Protein AF-A0A3M1PA79-F1 (afdb_monomer_lite)

Structure (mmCIF, N/CA/C/O backbone):
data_AF-A0A3M1PA79-F1
#
_entry.id   AF-A0A3M1PA79-F1
#
loop_
_atom_site.group_PDB
_atom_site.id
_atom_site.type_symbol
_atom_site.label_atom_id
_atom_site.label_alt_id
_atom_site.label_comp_id
_atom_site.label_asym_id
_atom_site.label_entity_id
_atom_site.label_seq_id
_atom_site.pdbx_PDB_ins_code
_atom_site.Cartn_x
_atom_site.Cartn_y
_atom_site.Cartn_z
_atom_site.occupancy
_atom_site.B_iso_or_equiv
_atom_site.auth_seq_id
_atom_site.auth_comp_id
_atom_site.auth_asym_id
_atom_site.auth_atom_id
_atom_site.pdbx_PDB_model_num
ATOM 1 N N . MET A 1 1 ? 27.113 8.023 -6.383 1.00 41.62 1 MET A N 1
ATOM 2 C CA . MET A 1 1 ? 25.889 8.379 -5.636 1.00 41.62 1 MET A CA 1
ATOM 3 C C . MET A 1 1 ? 24.786 7.499 -6.178 1.00 41.62 1 MET A C 1
ATOM 5 O O . MET A 1 1 ? 24.440 7.644 -7.340 1.00 41.62 1 MET A O 1
ATOM 9 N N . SER A 1 2 ? 24.392 6.487 -5.407 1.00 37.34 2 SER A N 1
ATOM 10 C CA . SER A 1 2 ? 23.400 5.492 -5.823 1.00 37.34 2 SER A CA 1
ATOM 11 C C . SER A 1 2 ? 22.004 6.115 -5.778 1.00 37.34 2 SER A C 1
ATOM 13 O O . SER A 1 2 ? 21.716 6.892 -4.868 1.00 37.34 2 SER A O 1
ATOM 15 N N . VAL A 1 3 ? 21.152 5.761 -6.740 1.00 42.94 3 VAL A N 1
ATOM 16 C CA . VAL A 1 3 ? 19.739 6.168 -6.850 1.00 42.94 3 VAL A CA 1
ATOM 17 C C . VAL A 1 3 ? 18.978 5.961 -5.524 1.00 42.94 3 VAL A C 1
ATOM 19 O O . VAL A 1 3 ? 18.111 6.760 -5.180 1.00 42.94 3 VAL A O 1
ATOM 22 N N . LEU A 1 4 ? 19.407 4.994 -4.697 1.00 41.53 4 LEU A N 1
ATOM 23 C CA . LEU A 1 4 ? 18.906 4.758 -3.335 1.00 41.53 4 LEU A CA 1
ATOM 24 C C . LEU A 1 4 ? 18.946 5.991 -2.411 1.00 41.53 4 LEU A C 1
ATOM 26 O O . LEU A 1 4 ? 18.064 6.144 -1.570 1.00 41.53 4 LEU A O 1
ATOM 30 N N . THR A 1 5 ? 19.934 6.885 -2.542 1.00 41.72 5 THR A N 1
ATOM 31 C CA . THR A 1 5 ? 20.034 8.066 -1.662 1.00 41.72 5 THR A CA 1
ATOM 32 C C . THR A 1 5 ? 18.968 9.116 -1.987 1.00 41.72 5 THR A C 1
ATOM 34 O O . THR A 1 5 ? 18.452 9.755 -1.076 1.00 41.72 5 THR A O 1
ATOM 37 N N . ILE A 1 6 ? 18.584 9.261 -3.261 1.00 46.94 6 ILE A N 1
ATOM 38 C CA . ILE A 1 6 ? 17.565 10.235 -3.685 1.00 46.94 6 ILE A CA 1
ATOM 39 C C . ILE A 1 6 ? 16.173 9.794 -3.219 1.00 46.94 6 ILE A C 1
ATOM 41 O O . ILE A 1 6 ? 15.386 10.629 -2.780 1.00 46.94 6 ILE A O 1
ATOM 45 N N . VAL A 1 7 ? 15.881 8.491 -3.253 1.00 49.41 7 VAL A N 1
ATOM 46 C CA . VAL A 1 7 ? 14.587 7.949 -2.805 1.00 49.41 7 VAL A CA 1
ATOM 47 C C . VAL A 1 7 ? 14.441 8.060 -1.287 1.00 49.41 7 VAL A C 1
ATOM 49 O O . VAL A 1 7 ? 13.401 8.509 -0.813 1.00 49.41 7 VAL A O 1
ATOM 52 N N . ALA A 1 8 ? 15.499 7.764 -0.521 1.00 45.84 8 ALA A N 1
ATOM 53 C CA . ALA A 1 8 ? 15.497 7.971 0.929 1.00 45.84 8 ALA A CA 1
ATOM 54 C C . ALA A 1 8 ? 15.307 9.456 1.293 1.00 45.84 8 ALA A C 1
ATOM 56 O O . ALA A 1 8 ? 14.456 9.784 2.113 1.00 45.84 8 ALA A O 1
ATOM 57 N N . GLN A 1 9 ? 16.013 10.368 0.614 1.00 41.81 9 GLN A N 1
ATOM 58 C CA . GLN A 1 9 ? 15.836 11.807 0.832 1.00 41.81 9 GLN A CA 1
ATOM 59 C C . GLN A 1 9 ? 14.457 12.312 0.386 1.00 41.81 9 GLN A C 1
ATOM 61 O O . GLN A 1 9 ? 13.938 13.246 0.985 1.00 41.81 9 GLN A O 1
ATOM 66 N N . SER A 1 10 ? 13.838 11.726 -0.641 1.00 44.09 10 SER A N 1
ATOM 67 C CA . SER A 1 10 ? 12.506 12.141 -1.109 1.00 44.09 10 SER A CA 1
ATOM 68 C C . SER A 1 10 ? 11.389 11.611 -0.209 1.00 44.09 10 SER A C 1
ATOM 70 O O . SER A 1 10 ? 10.406 12.313 0.008 1.00 44.09 10 SER A O 1
ATOM 72 N N . ALA A 1 11 ? 11.561 10.424 0.383 1.00 47.88 11 ALA A N 1
ATOM 73 C CA . ALA A 1 11 ? 10.653 9.897 1.402 1.00 47.88 11 ALA A CA 1
ATOM 74 C C . ALA A 1 11 ? 10.727 10.692 2.720 1.00 47.88 11 ALA A C 1
ATOM 76 O O . ALA A 1 11 ? 9.708 10.869 3.383 1.00 47.88 11 ALA A O 1
ATOM 77 N N . GLU A 1 12 ? 11.901 11.226 3.077 1.00 45.97 12 GLU A N 1
ATOM 78 C CA . GLU A 1 12 ? 12.073 12.107 4.244 1.00 45.97 12 GLU A CA 1
ATOM 79 C C . GLU A 1 12 ? 11.507 13.527 4.028 1.00 45.97 12 GLU A C 1
ATOM 81 O O . GLU A 1 12 ? 11.138 14.196 4.993 1.00 45.97 12 GLU A O 1
ATOM 86 N N . HIS A 1 13 ? 11.373 13.976 2.773 1.00 44.62 13 HIS A N 1
ATOM 87 C CA . HIS A 1 13 ? 10.741 15.254 2.412 1.00 44.62 13 HIS A CA 1
ATOM 88 C C . HIS A 1 13 ? 9.259 15.135 2.006 1.00 44.62 13 HIS A C 1
ATOM 90 O O . HIS A 1 13 ? 8.644 16.161 1.709 1.00 44.62 13 HIS A O 1
ATOM 96 N N . ALA A 1 14 ? 8.671 13.931 2.008 1.00 52.84 14 ALA A N 1
ATOM 97 C CA . ALA A 1 14 ? 7.243 13.729 1.759 1.00 52.84 14 ALA A CA 1
ATOM 98 C C . ALA A 1 14 ? 6.430 14.287 2.942 1.00 52.84 14 ALA A C 1
ATOM 100 O O . ALA A 1 14 ? 6.253 13.643 3.979 1.00 52.84 14 ALA A O 1
ATOM 101 N N . GLN A 1 15 ? 5.989 15.536 2.813 1.00 53.88 15 GLN A N 1
ATOM 102 C CA . GLN A 1 15 ? 5.286 16.292 3.847 1.00 53.88 15 GLN A CA 1
ATOM 103 C C . GLN A 1 15 ? 3.787 15.956 3.929 1.00 53.88 15 GLN A C 1
ATOM 105 O O . GLN A 1 15 ? 3.108 16.442 4.836 1.00 53.88 15 GLN A O 1
ATOM 110 N N . GLY A 1 16 ? 3.252 15.118 3.035 1.00 72.81 16 GLY A N 1
ATOM 111 C CA . GLY A 1 16 ? 1.826 14.822 2.958 1.00 72.81 16 GLY A CA 1
ATOM 112 C C . GLY A 1 16 ? 1.496 13.351 2.727 1.00 72.81 16 GLY A C 1
ATOM 113 O O . GLY A 1 16 ? 1.190 12.945 1.610 1.00 72.81 16 GLY A O 1
ATOM 114 N N . GLN A 1 17 ? 1.416 12.567 3.804 1.00 83.94 17 GLN A N 1
ATOM 115 C CA . GLN A 1 17 ? 0.732 11.270 3.778 1.00 83.94 17 GLN A CA 1
ATOM 116 C C . GLN A 1 17 ? -0.682 11.416 4.343 1.00 83.94 17 GLN A C 1
ATOM 118 O O . GLN A 1 17 ? -0.881 11.956 5.435 1.00 83.94 17 GLN A O 1
ATOM 123 N N . ARG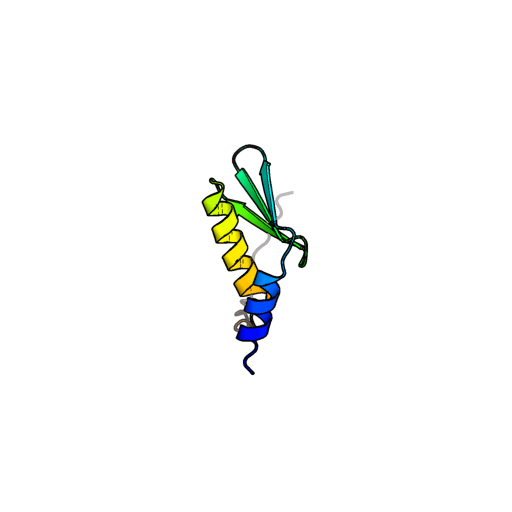 A 1 18 ? -1.686 10.927 3.610 1.00 94.19 18 ARG A N 1
ATOM 124 C CA . ARG A 1 18 ? -3.087 10.905 4.059 1.00 94.19 18 ARG A CA 1
ATOM 125 C C . ARG A 1 18 ? -3.528 9.477 4.298 1.00 94.19 18 ARG A C 1
ATOM 127 O O . ARG A 1 18 ? -3.300 8.609 3.464 1.00 94.19 18 ARG A O 1
ATOM 134 N N . ILE A 1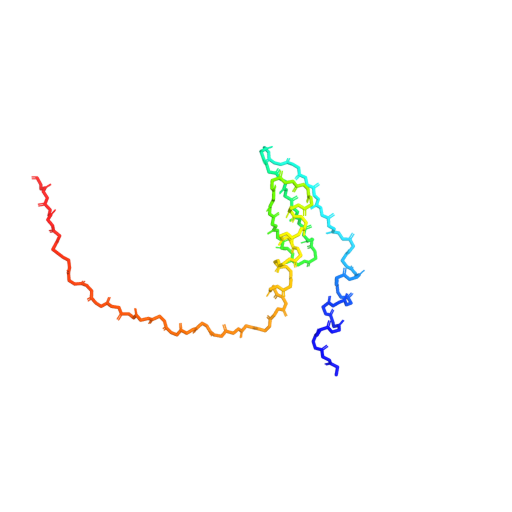 19 ? -4.221 9.258 5.412 1.00 95.81 19 ILE A N 1
ATOM 135 C CA . ILE A 1 19 ? -4.876 7.988 5.702 1.00 95.81 19 ILE A CA 1
ATOM 136 C C . ILE A 1 19 ? -6.321 8.217 6.123 1.00 95.81 19 ILE A C 1
ATOM 138 O O . ILE A 1 19 ? -6.607 9.033 7.002 1.00 95.81 19 ILE A O 1
ATOM 142 N N . TRP A 1 20 ? -7.245 7.492 5.506 1.00 97.56 20 TRP A N 1
ATOM 143 C CA . TRP A 1 20 ? -8.660 7.532 5.866 1.00 97.56 20 TRP A CA 1
ATOM 144 C C . TRP A 1 20 ? -9.287 6.145 5.754 1.00 97.56 20 TRP A C 1
ATOM 146 O O . TRP A 1 20 ? -8.689 5.211 5.220 1.00 97.56 20 TRP A O 1
ATOM 156 N N . LYS A 1 21 ? -10.476 5.987 6.338 1.00 97.75 21 LYS A N 1
ATOM 157 C CA . LYS A 1 21 ? -11.232 4.736 6.291 1.00 97.75 21 LYS A CA 1
ATOM 158 C C . LYS A 1 21 ? -12.317 4.847 5.225 1.00 97.75 21 LYS A C 1
ATOM 160 O O . LYS A 1 21 ? -13.123 5.770 5.284 1.00 97.75 21 LYS A O 1
ATOM 165 N N . GLU A 1 22 ? -12.351 3.882 4.317 1.00 96.81 22 GLU A N 1
ATOM 166 C CA . GLU A 1 22 ? -13.333 3.756 3.241 1.00 96.81 22 GLU A CA 1
ATOM 167 C C . GLU A 1 22 ? -14.026 2.393 3.390 1.00 96.81 22 GLU A C 1
ATOM 169 O O . GLU A 1 22 ? -13.463 1.334 3.092 1.00 96.81 22 GLU A O 1
ATOM 174 N N . GLY A 1 23 ? -15.234 2.394 3.958 1.00 96.19 23 GLY A N 1
ATOM 175 C CA . GLY A 1 23 ? -15.968 1.167 4.278 1.00 96.19 23 GLY A CA 1
ATOM 176 C C . GLY A 1 23 ? -15.171 0.200 5.171 1.00 96.19 23 GLY A C 1
ATOM 177 O O . GLY A 1 23 ? -14.876 0.494 6.332 1.00 96.19 23 GLY A O 1
ATOM 178 N N . ALA A 1 24 ? -14.845 -0.979 4.630 1.00 96.56 24 ALA A N 1
ATOM 179 C CA . ALA A 1 24 ? -14.099 -2.043 5.314 1.00 96.56 24 ALA A CA 1
ATOM 180 C C . ALA A 1 24 ? -12.569 -1.970 5.118 1.00 96.56 24 ALA A C 1
ATOM 182 O O . ALA A 1 24 ? -11.862 -2.920 5.467 1.00 96.56 24 ALA A O 1
ATOM 183 N N . TRP A 1 25 ? -12.062 -0.880 4.541 1.00 97.25 25 TRP A N 1
ATOM 184 C CA . TRP A 1 25 ? -10.654 -0.703 4.198 1.00 97.25 25 TRP A CA 1
ATOM 185 C C . TRP A 1 25 ? -10.108 0.616 4.743 1.00 97.25 25 TRP A C 1
ATOM 187 O O . TRP A 1 25 ? -10.845 1.571 4.985 1.00 97.25 25 TRP A O 1
ATOM 197 N N . TYR A 1 26 ? -8.797 0.662 4.927 1.00 98.06 26 TYR A N 1
ATOM 198 C CA . TYR A 1 26 ? -8.032 1.886 5.103 1.00 98.06 26 TYR A CA 1
ATOM 199 C C . TYR A 1 26 ? -7.311 2.200 3.803 1.00 98.06 26 TYR A C 1
ATOM 201 O O . TYR A 1 26 ? -6.726 1.298 3.206 1.00 98.06 26 TYR A O 1
ATOM 209 N N . ILE A 1 27 ? -7.357 3.461 3.389 1.00 97.38 27 ILE A N 1
ATOM 210 C CA . ILE A 1 27 ? -6.676 3.977 2.204 1.00 97.38 27 ILE A CA 1
ATOM 211 C C . ILE A 1 27 ? -5.524 4.854 2.678 1.00 97.38 27 ILE A C 1
ATOM 213 O O . ILE A 1 27 ? -5.746 5.738 3.506 1.00 97.38 27 ILE A O 1
ATOM 217 N N . ALA A 1 28 ? -4.322 4.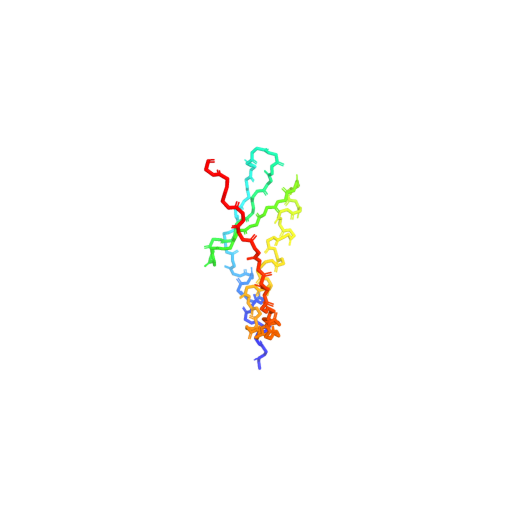598 2.174 1.00 96.81 28 ALA A N 1
ATOM 218 C CA . ALA A 1 28 ? -3.122 5.382 2.425 1.00 96.81 28 ALA A CA 1
ATOM 219 C C . ALA A 1 28 ? -2.627 5.976 1.099 1.00 96.81 28 ALA A C 1
ATOM 221 O O . ALA A 1 28 ? -2.482 5.256 0.113 1.00 96.81 28 ALA A O 1
ATOM 222 N N . GLN A 1 29 ? -2.376 7.283 1.077 1.00 94.69 29 GLN A N 1
ATOM 223 C CA . GLN A 1 29 ? -1.957 8.023 -0.114 1.00 94.69 29 GLN A CA 1
ATOM 224 C C . GLN A 1 29 ? -0.717 8.868 0.182 1.00 94.69 29 GLN A C 1
ATOM 226 O O . GLN A 1 29 ? -0.675 9.570 1.196 1.00 94.69 29 GLN A O 1
ATOM 231 N N . CYS A 1 30 ? 0.243 8.835 -0.739 1.00 93.62 30 CYS A N 1
ATOM 232 C CA . CYS A 1 30 ? 1.353 9.775 -0.840 1.00 93.62 30 CYS A CA 1
ATOM 233 C C . CYS A 1 30 ? 0.968 10.874 -1.841 1.00 93.62 30 CYS A C 1
ATOM 235 O O . CYS A 1 30 ? 0.704 10.574 -3.007 1.00 93.62 30 CYS A O 1
ATOM 237 N N . ILE A 1 31 ? 0.873 12.127 -1.390 1.00 90.69 31 ILE A N 1
ATOM 238 C CA . ILE A 1 31 ? 0.368 13.234 -2.223 1.00 90.69 31 ILE A CA 1
ATOM 239 C C . ILE A 1 31 ? 1.405 13.645 -3.275 1.00 90.69 31 ILE A C 1
ATOM 241 O O . ILE A 1 31 ? 1.045 14.033 -4.382 1.00 90.69 31 ILE A O 1
ATOM 245 N N . GLU A 1 32 ? 2.688 13.550 -2.939 1.00 87.75 32 GLU A N 1
ATOM 246 C CA . GLU A 1 32 ? 3.803 14.058 -3.739 1.00 87.75 32 GLU A CA 1
ATOM 247 C C . GLU A 1 32 ? 3.959 13.332 -5.074 1.00 87.75 32 GLU A C 1
ATOM 249 O O . GLU A 1 32 ? 4.330 13.947 -6.072 1.00 87.75 32 GLU A O 1
ATOM 254 N N . VAL A 1 33 ? 3.682 12.029 -5.083 1.00 88.94 33 VAL A N 1
ATOM 255 C CA . VAL A 1 33 ? 3.848 11.162 -6.260 1.00 88.94 33 VAL A CA 1
ATOM 256 C C . VAL A 1 33 ? 2.548 10.508 -6.718 1.00 88.94 33 VAL A C 1
ATOM 258 O O . VAL A 1 33 ? 2.573 9.646 -7.588 1.00 88.94 33 VAL A O 1
ATOM 261 N N . ASP A 1 34 ? 1.420 10.920 -6.135 1.00 89.62 34 ASP A N 1
ATOM 262 C CA . ASP A 1 34 ? 0.079 10.404 -6.431 1.00 89.62 34 ASP A CA 1
ATOM 263 C C . ASP A 1 34 ? -0.007 8.864 -6.417 1.00 89.62 34 ASP A C 1
ATOM 265 O O . ASP A 1 34 ? -0.641 8.224 -7.255 1.00 89.62 34 ASP A O 1
ATOM 269 N N . VAL A 1 35 ? 0.663 8.249 -5.438 1.00 92.06 35 VAL A N 1
ATOM 270 C CA . VAL A 1 35 ? 0.613 6.801 -5.201 1.00 92.06 35 VAL A CA 1
ATOM 271 C C . VAL A 1 35 ? -0.347 6.527 -4.052 1.00 92.06 35 VAL A C 1
ATOM 273 O O . VAL A 1 35 ? -0.269 7.141 -2.985 1.00 92.06 35 VAL A O 1
ATOM 276 N N . VAL A 1 36 ? -1.248 5.571 -4.262 1.00 95.06 36 VAL A N 1
ATOM 277 C CA . VAL A 1 36 ? -2.256 5.151 -3.287 1.00 95.06 36 VAL A CA 1
ATOM 278 C C . VAL A 1 36 ? -2.234 3.638 -3.117 1.00 95.06 36 VAL A C 1
ATOM 280 O O . VAL A 1 36 ? -2.037 2.896 -4.078 1.00 95.06 36 VAL A O 1
ATOM 283 N N . ASN A 1 37 ? -2.452 3.175 -1.889 1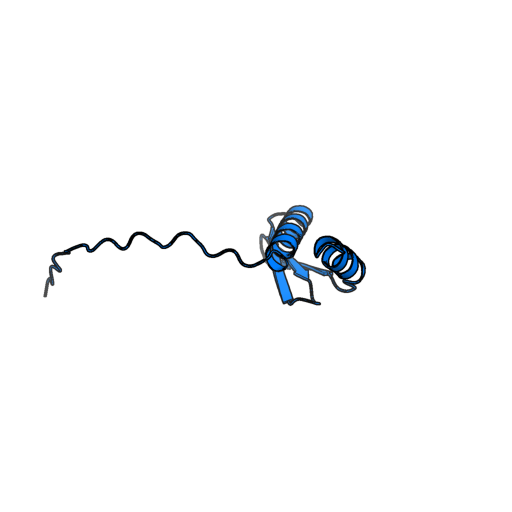.00 96.75 37 ASN A N 1
ATOM 284 C CA . ASN A 1 37 ? -2.654 1.763 -1.594 1.00 96.75 37 ASN A CA 1
ATOM 285 C C . ASN A 1 37 ? -3.660 1.580 -0.444 1.00 96.75 37 ASN A C 1
ATOM 287 O O . ASN A 1 37 ? -4.011 2.535 0.255 1.00 96.75 37 ASN A O 1
ATOM 291 N N . GLN A 1 38 ? -4.145 0.356 -0.238 1.00 96.75 38 GLN A N 1
ATOM 292 C CA . GLN A 1 38 ? -5.162 0.039 0.765 1.00 96.75 38 GLN A CA 1
ATOM 293 C C . GLN A 1 38 ? -4.796 -1.158 1.641 1.00 96.75 38 GLN A C 1
ATOM 295 O O . GLN A 1 38 ? -4.068 -2.058 1.231 1.00 96.75 38 GLN A O 1
ATOM 300 N N . GLY A 1 39 ? -5.370 -1.215 2.843 1.00 97.00 39 GLY A N 1
ATOM 301 C CA . GLY A 1 39 ? -5.184 -2.319 3.784 1.00 97.00 39 GLY A CA 1
ATOM 302 C C . GLY A 1 39 ? -6.383 -2.527 4.705 1.00 97.00 39 GLY A C 1
ATOM 303 O O . GLY A 1 39 ? -7.227 -1.650 4.877 1.00 97.00 39 GLY A O 1
ATOM 304 N N . LYS A 1 40 ? -6.493 -3.720 5.304 1.00 97.81 40 LYS A N 1
ATOM 305 C CA . LYS A 1 40 ? -7.564 -4.035 6.273 1.00 97.81 40 LYS A CA 1
ATOM 306 C C . LYS A 1 40 ? -7.397 -3.303 7.604 1.00 97.81 40 LYS A C 1
ATOM 308 O O . LYS A 1 40 ? -8.365 -3.093 8.331 1.00 97.81 40 LYS A O 1
ATOM 313 N N . THR A 1 41 ? -6.173 -2.895 7.905 1.00 98.00 41 THR A N 1
ATOM 314 C CA . THR A 1 41 ? -5.793 -2.100 9.070 1.00 98.00 41 THR A CA 1
ATOM 315 C C . THR A 1 41 ? -5.051 -0.854 8.598 1.00 98.00 41 THR A C 1
ATOM 317 O O . THR A 1 41 ? -4.586 -0.804 7.457 1.00 98.00 41 THR A O 1
ATOM 320 N N . LYS A 1 42 ? -4.932 0.152 9.472 1.00 96.19 42 LYS A N 1
ATOM 321 C CA . LYS A 1 42 ? -4.142 1.355 9.178 1.00 96.19 42 LYS A CA 1
ATOM 322 C C . LYS A 1 42 ? -2.695 0.997 8.847 1.00 96.19 42 LYS A C 1
ATOM 324 O O . LYS A 1 42 ? -2.199 1.386 7.798 1.00 96.19 42 LYS A O 1
ATOM 329 N N . ASP A 1 43 ? -2.074 0.189 9.703 1.00 97.06 43 ASP A N 1
ATOM 330 C CA . ASP A 1 43 ? -0.683 -0.240 9.537 1.00 97.06 43 ASP A CA 1
ATOM 331 C C . ASP A 1 43 ? -0.495 -1.060 8.260 1.00 97.06 43 ASP A C 1
ATOM 333 O O . ASP A 1 43 ? 0.484 -0.871 7.550 1.00 97.06 43 ASP A O 1
ATOM 337 N N . GLY A 1 44 ? -1.467 -1.912 7.913 1.00 97.88 44 GLY A N 1
ATOM 338 C CA . GLY A 1 44 ? -1.441 -2.663 6.660 1.00 97.88 44 GLY A CA 1
ATOM 339 C C . GLY A 1 44 ? -1.525 -1.758 5.430 1.00 97.88 44 GLY A C 1
ATOM 340 O O . GLY A 1 44 ? -0.811 -1.981 4.462 1.00 97.88 44 GLY A O 1
ATOM 341 N N . ALA A 1 45 ? -2.354 -0.710 5.466 1.00 96.88 45 ALA A N 1
ATOM 342 C CA . ALA A 1 45 ? -2.435 0.251 4.365 1.00 96.88 45 ALA A CA 1
ATOM 343 C C . ALA A 1 45 ? -1.121 1.032 4.195 1.00 96.88 45 ALA A C 1
ATOM 345 O O . ALA A 1 45 ? -0.672 1.229 3.070 1.00 96.88 45 ALA A O 1
ATOM 346 N N . LEU A 1 46 ? -0.484 1.429 5.303 1.00 95.62 46 LEU A N 1
ATOM 347 C CA . LEU A 1 46 ? 0.814 2.112 5.290 1.00 95.62 46 LEU A CA 1
ATOM 348 C C . LEU A 1 46 ? 1.951 1.201 4.813 1.00 95.62 46 LEU A C 1
ATOM 350 O O . LEU A 1 46 ? 2.784 1.639 4.025 1.00 95.62 46 LEU A O 1
ATOM 354 N N . ALA A 1 47 ? 1.976 -0.061 5.250 1.00 96.00 47 ALA A N 1
ATOM 355 C CA . ALA A 1 47 ? 2.959 -1.042 4.792 1.00 96.00 47 ALA A CA 1
ATOM 356 C C . ALA A 1 47 ? 2.851 -1.265 3.277 1.00 96.00 47 ALA A C 1
ATOM 358 O O . ALA A 1 47 ? 3.846 -1.146 2.565 1.00 96.00 47 ALA A O 1
ATOM 359 N N . ASN A 1 48 ? 1.628 -1.466 2.779 1.00 95.88 48 ASN A N 1
ATOM 360 C CA . ASN A 1 48 ? 1.368 -1.618 1.351 1.00 95.88 48 ASN A CA 1
ATOM 361 C C . ASN A 1 48 ? 1.734 -0.349 0.559 1.00 95.88 48 ASN A C 1
ATOM 363 O O . ASN A 1 48 ? 2.261 -0.439 -0.550 1.00 95.88 48 ASN A O 1
ATOM 367 N N . LEU A 1 49 ? 1.466 0.845 1.105 1.00 94.56 49 LEU A N 1
ATOM 368 C CA . LEU A 1 49 ? 1.875 2.107 0.481 1.00 94.56 49 LEU A CA 1
ATOM 369 C C . LEU A 1 49 ? 3.403 2.209 0.387 1.00 94.56 49 LEU A C 1
ATOM 371 O O . LEU A 1 49 ? 3.913 2.609 -0.655 1.00 94.56 49 LEU A O 1
ATOM 375 N N . ARG A 1 50 ? 4.133 1.817 1.438 1.00 93.50 50 ARG A N 1
ATOM 376 C CA . ARG A 1 50 ? 5.602 1.822 1.440 1.00 93.50 50 ARG A CA 1
ATOM 377 C C . AR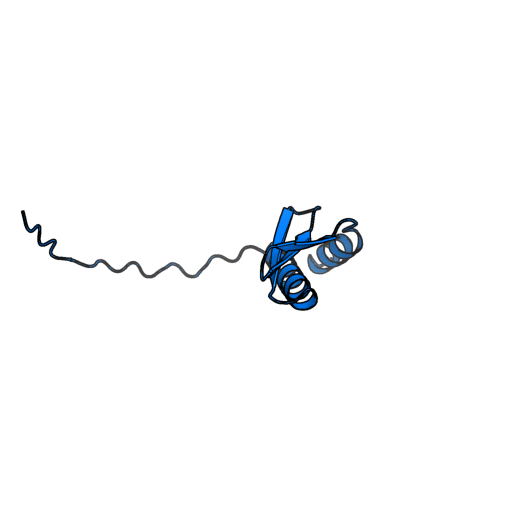G A 1 50 ? 6.170 0.922 0.344 1.00 93.50 50 ARG A C 1
ATOM 379 O O . ARG A 1 50 ? 7.015 1.374 -0.416 1.00 93.50 50 ARG A O 1
ATOM 386 N N . GLU A 1 51 ? 5.669 -0.305 0.225 1.00 93.69 51 GLU A N 1
ATOM 387 C CA . GLU A 1 51 ? 6.086 -1.230 -0.840 1.00 93.69 51 GLU A CA 1
ATOM 388 C C . GLU A 1 51 ? 5.778 -0.668 -2.235 1.00 93.69 51 GLU A C 1
ATOM 390 O O . GLU A 1 51 ? 6.614 -0.727 -3.133 1.00 93.69 51 GLU A O 1
ATOM 395 N N . ALA A 1 52 ? 4.598 -0.065 -2.419 1.00 92.75 52 ALA A N 1
ATOM 396 C CA . ALA A 1 52 ? 4.238 0.564 -3.687 1.00 92.75 52 ALA A CA 1
ATOM 397 C C . ALA A 1 52 ? 5.168 1.733 -4.047 1.00 92.75 52 ALA A C 1
ATOM 399 O O . ALA A 1 52 ? 5.507 1.898 -5.217 1.00 92.75 52 ALA A O 1
ATOM 400 N N . LEU A 1 53 ? 5.598 2.525 -3.061 1.00 91.25 53 LEU A N 1
ATOM 401 C CA . LEU A 1 53 ? 6.576 3.594 -3.267 1.00 91.25 53 LEU A CA 1
ATOM 402 C C . LEU A 1 53 ? 7.957 3.031 -3.618 1.00 91.25 53 LEU A C 1
ATOM 404 O O . LEU A 1 53 ? 8.577 3.513 -4.559 1.00 91.25 53 LEU A O 1
ATOM 408 N N . GLU A 1 54 ? 8.422 1.999 -2.912 1.00 90.94 54 GLU A N 1
ATOM 409 C CA . GLU A 1 54 ? 9.689 1.320 -3.222 1.00 90.94 54 GLU A CA 1
ATOM 410 C C . GLU A 1 54 ? 9.706 0.808 -4.672 1.00 90.94 54 GLU A C 1
ATOM 412 O O . GLU A 1 54 ? 10.663 1.070 -5.398 1.00 90.94 54 GLU A O 1
ATOM 417 N N . LEU A 1 55 ? 8.614 0.176 -5.118 1.00 89.19 55 LEU A N 1
ATOM 418 C CA . LEU A 1 55 ? 8.447 -0.284 -6.500 1.00 89.19 55 LEU A CA 1
ATOM 419 C C . LEU A 1 55 ? 8.349 0.868 -7.509 1.00 89.19 55 LEU A C 1
ATOM 421 O O . LEU A 1 55 ? 8.888 0.767 -8.607 1.00 89.19 55 LEU A O 1
ATOM 425 N N . HIS A 1 56 ? 7.664 1.962 -7.166 1.00 87.75 56 HIS A N 1
ATOM 426 C CA . HIS A 1 56 ? 7.493 3.116 -8.055 1.00 87.75 56 HIS A CA 1
ATOM 427 C C . HIS A 1 56 ? 8.831 3.757 -8.450 1.00 87.75 56 HIS A C 1
ATOM 429 O O . HIS A 1 56 ? 8.978 4.234 -9.574 1.00 87.75 56 HIS A O 1
ATOM 435 N N . PHE A 1 57 ? 9.798 3.764 -7.531 1.00 88.31 57 PHE A N 1
ATOM 436 C CA . PHE A 1 57 ? 11.124 4.338 -7.764 1.00 88.31 57 PHE A CA 1
ATOM 437 C C . PHE A 1 57 ? 12.175 3.318 -8.223 1.00 88.31 57 PHE A C 1
ATOM 439 O O . PHE A 1 57 ? 13.331 3.696 -8.435 1.00 88.31 57 PHE A O 1
ATOM 446 N N . GLU A 1 58 ? 11.810 2.044 -8.369 1.00 87.62 58 GLU A N 1
ATOM 447 C CA . GLU A 1 58 ? 12.695 1.035 -8.945 1.00 87.62 58 GLU A CA 1
ATOM 448 C C . GLU A 1 58 ? 12.907 1.296 -10.450 1.00 87.62 58 GLU A C 1
ATOM 450 O O . GLU A 1 58 ? 12.037 1.819 -11.150 1.00 87.62 58 GLU A O 1
ATOM 455 N N . GLU A 1 59 ? 14.081 0.936 -10.975 1.00 85.62 59 GLU A N 1
ATOM 456 C CA . GLU A 1 59 ? 14.342 1.028 -12.412 1.00 85.62 59 GLU A CA 1
ATOM 457 C C . GLU A 1 59 ? 13.412 0.080 -13.196 1.00 85.62 59 GLU A C 1
ATOM 459 O O . GLU A 1 59 ? 13.319 -1.106 -12.859 1.00 85.62 59 GLU A O 1
ATOM 464 N N . PRO A 1 60 ? 12.753 0.542 -14.279 1.00 81.25 60 PRO A N 1
ATOM 465 C CA . PRO A 1 60 ? 11.878 -0.311 -15.070 1.00 81.25 60 PRO A CA 1
ATOM 466 C C . PRO A 1 60 ? 12.643 -1.501 -15.651 1.00 81.25 60 PRO A C 1
ATOM 468 O O . PRO A 1 60 ? 13.515 -1.350 -16.511 1.00 81.25 60 PRO A O 1
ATOM 471 N N . ARG A 1 61 ? 12.280 -2.712 -15.227 1.00 79.81 61 ARG A N 1
ATOM 472 C CA . ARG A 1 61 ? 12.809 -3.948 -15.802 1.00 79.81 61 ARG A CA 1
ATOM 473 C C . ARG A 1 61 ? 11.821 -4.507 -16.815 1.00 79.81 61 ARG A C 1
ATOM 475 O O . ARG A 1 61 ? 10.658 -4.732 -16.492 1.00 79.81 61 ARG A O 1
ATOM 482 N N . ALA A 1 62 ? 12.288 -4.760 -18.038 1.00 78.44 62 ALA A N 1
ATOM 483 C CA . ALA A 1 62 ? 11.460 -5.406 -19.048 1.00 78.44 62 ALA A CA 1
ATOM 484 C C . ALA A 1 62 ? 10.971 -6.772 -18.522 1.00 78.44 62 ALA A C 1
ATOM 486 O O . ALA A 1 62 ? 11.804 -7.579 -18.087 1.00 78.44 62 ALA A O 1
ATOM 487 N N . PRO A 1 63 ? 9.655 -7.057 -18.548 1.00 73.75 63 PRO A N 1
ATOM 488 C CA . PRO A 1 63 ? 9.179 -8.402 -18.275 1.00 73.75 63 PRO A CA 1
ATOM 489 C C . PRO A 1 63 ? 9.736 -9.359 -19.335 1.00 73.75 63 PRO A C 1
ATOM 491 O O . PRO A 1 63 ? 9.978 -8.970 -20.481 1.00 73.75 63 PRO A O 1
ATOM 494 N N . VAL A 1 64 ? 9.935 -10.625 -18.958 1.00 81.12 64 VAL A N 1
ATOM 495 C CA . VAL A 1 64 ? 10.192 -11.691 -19.936 1.00 81.12 64 VAL A CA 1
ATOM 496 C C . VAL A 1 64 ? 9.052 -11.663 -20.955 1.00 81.12 64 VAL A C 1
ATOM 498 O O . VAL A 1 64 ? 7.887 -11.560 -20.567 1.00 81.12 64 VAL A O 1
ATOM 501 N N . LEU A 1 65 ? 9.388 -11.705 -22.248 1.00 79.00 65 LEU A N 1
ATOM 502 C CA . LEU A 1 65 ? 8.389 -11.691 -23.314 1.00 79.00 65 LEU A CA 1
ATOM 503 C C . LEU A 1 65 ? 7.359 -12.805 -23.067 1.00 79.00 65 LEU A C 1
ATOM 505 O O . LEU A 1 65 ? 7.760 -13.946 -22.823 1.00 79.00 65 LEU A O 1
ATOM 509 N N . PRO A 1 66 ? 6.051 -12.501 -23.112 1.00 80.50 66 PRO A N 1
ATOM 510 C CA . PRO A 1 66 ? 5.035 -13.521 -22.918 1.00 80.50 66 PRO A CA 1
ATOM 511 C C . PRO A 1 66 ? 5.116 -14.565 -24.037 1.00 80.50 66 PRO A C 1
ATOM 513 O O . PRO A 1 66 ? 5.290 -14.228 -25.209 1.00 80.50 66 PRO A O 1
ATOM 516 N N . GLU A 1 67 ? 4.943 -15.840 -23.688 1.00 84.50 67 GLU A N 1
ATOM 517 C CA . GLU A 1 67 ? 4.748 -16.900 -24.677 1.00 84.50 67 GLU A CA 1
ATOM 518 C C . GLU A 1 67 ? 3.372 -16.733 -25.335 1.00 84.50 67 GLU A C 1
ATOM 520 O O . GLU A 1 67 ? 2.336 -17.025 -24.732 1.00 84.50 67 GLU A O 1
ATOM 525 N N . ILE A 1 68 ? 3.346 -16.267 -26.584 1.00 87.69 68 ILE A N 1
ATOM 526 C CA . ILE A 1 68 ? 2.114 -16.210 -27.374 1.00 87.69 68 ILE A CA 1
ATOM 527 C C . ILE A 1 68 ? 1.777 -17.630 -27.843 1.00 87.69 68 ILE A C 1
ATOM 529 O O . ILE A 1 68 ? 2.501 -18.213 -28.648 1.00 87.69 68 ILE A O 1
ATOM 533 N N . ARG A 1 69 ? 0.662 -18.184 -27.357 1.00 86.94 69 ARG A N 1
ATOM 534 C CA . ARG A 1 69 ? 0.093 -19.447 -27.852 1.00 86.94 69 ARG A CA 1
ATOM 535 C C . ARG A 1 69 ? -1.061 -19.146 -28.805 1.00 86.94 69 ARG A C 1
ATOM 537 O O . ARG A 1 69 ? -1.989 -18.432 -28.435 1.00 86.94 69 ARG A O 1
ATOM 544 N N . GLN A 1 70 ? -1.019 -19.706 -30.011 1.00 86.12 70 GLN A N 1
ATOM 545 C CA . GLN A 1 70 ? -2.178 -19.717 -30.902 1.00 86.12 70 GLN A CA 1
ATOM 546 C C . GLN A 1 70 ? -3.116 -20.842 -30.453 1.00 86.12 70 GLN A C 1
ATOM 548 O O . GLN A 1 70 ? -2.709 -22.001 -30.414 1.00 86.12 70 GLN A O 1
ATOM 553 N N . LEU A 1 71 ? -4.345 -20.493 -30.065 1.00 86.19 71 LEU A N 1
ATOM 554 C CA . LEU A 1 71 ? -5.417 -21.456 -29.824 1.00 86.19 71 LEU A CA 1
ATOM 555 C C . LEU A 1 71 ? -6.430 -21.356 -30.958 1.00 86.19 71 LEU A C 1
ATOM 557 O O . LEU A 1 71 ? -6.981 -20.286 -31.212 1.00 86.19 71 LEU A O 1
ATOM 561 N N . GLU A 1 72 ? -6.707 -22.487 -31.591 1.00 81.81 72 GLU A N 1
ATOM 562 C CA . GLU A 1 72 ? -7.886 -22.645 -32.431 1.00 81.81 72 GLU A CA 1
ATOM 563 C C . GLU A 1 72 ? -9.061 -23.015 -31.524 1.00 81.81 72 GLU A C 1
ATOM 565 O O . GLU A 1 72 ? -9.004 -23.995 -30.780 1.00 81.81 72 GLU A O 1
ATOM 570 N N . VAL A 1 73 ? -10.112 -22.196 -31.543 1.00 85.56 73 VAL A N 1
ATOM 571 C CA . VAL A 1 73 ? -11.354 -22.458 -30.813 1.00 85.56 73 VAL A CA 1
ATOM 572 C C . VAL A 1 73 ? -12.508 -22.514 -31.798 1.00 85.56 73 VAL A C 1
ATOM 574 O O . VAL A 1 73 ? -12.672 -21.635 -32.643 1.00 85.56 73 VAL A O 1
ATOM 577 N N . GLU A 1 74 ? -13.317 -23.559 -31.682 1.00 83.25 74 GLU A N 1
ATOM 578 C CA . GLU A 1 74 ? -14.562 -23.676 -32.427 1.00 83.25 74 GLU A CA 1
ATOM 579 C C . GLU A 1 74 ? -15.627 -22.802 -31.754 1.00 83.25 74 GLU A C 1
ATOM 581 O O . GLU A 1 74 ? -15.970 -22.994 -30.585 1.00 83.25 74 GLU A O 1
ATOM 586 N N . VAL A 1 75 ? -16.142 -21.811 -32.483 1.00 81.12 75 VAL A N 1
ATOM 587 C CA . VAL A 1 75 ? -17.231 -20.958 -31.999 1.00 81.12 75 VAL A CA 1
ATOM 588 C C . VAL A 1 75 ? -18.560 -21.580 -32.413 1.00 81.12 75 VAL A C 1
ATOM 590 O O . VAL A 1 75 ? -19.038 -21.379 -33.528 1.00 81.12 75 VAL A O 1
ATOM 593 N N . CYS A 1 76 ? -19.186 -22.314 -31.496 1.00 68.12 76 CYS A N 1
ATOM 594 C CA . CYS A 1 76 ? -20.556 -22.787 -31.674 1.00 68.12 76 CYS A CA 1
ATOM 595 C C . CYS A 1 76 ? -21.540 -21.624 -31.481 1.00 68.12 76 CYS A C 1
ATOM 597 O O . CYS A 1 76 ? -21.907 -21.287 -30.354 1.00 68.12 76 CYS A O 1
ATOM 599 N N . ALA A 1 77 ? -22.002 -21.020 -32.575 1.00 74.62 77 ALA A N 1
ATOM 600 C CA . ALA A 1 77 ? -23.171 -20.149 -32.537 1.00 74.62 77 ALA A CA 1
ATOM 601 C C . ALA A 1 77 ? -24.440 -21.015 -32.474 1.00 74.62 77 ALA A C 1
ATOM 603 O O . ALA A 1 77 ? -24.753 -21.741 -33.417 1.00 74.62 77 ALA A O 1
ATOM 604 N N . ARG A 1 78 ? -25.179 -20.944 -31.363 1.00 66.25 78 ARG A N 1
ATOM 605 C CA . ARG A 1 78 ? -26.546 -21.472 -31.277 1.00 66.25 78 ARG A CA 1
ATOM 606 C C . ARG A 1 78 ? -27.506 -20.306 -31.508 1.00 66.25 78 ARG A C 1
ATOM 608 O O . ARG A 1 78 ? -27.730 -19.520 -30.591 1.00 66.25 78 ARG A O 1
ATOM 615 N N . ILE A 1 79 ? -27.967 -20.166 -32.750 1.00 59.47 79 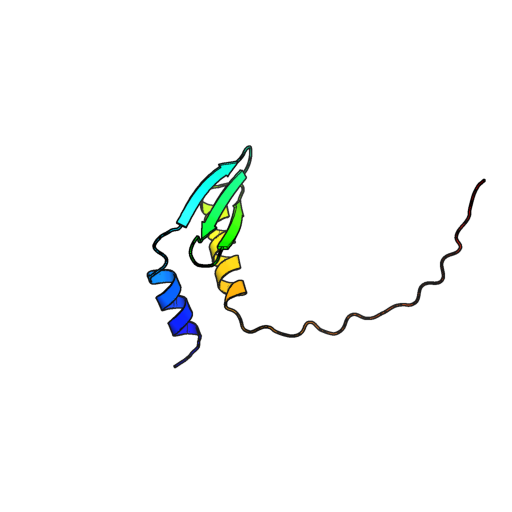ILE A N 1
ATOM 616 C CA . ILE A 1 79 ? -29.119 -19.327 -33.125 1.00 59.47 79 ILE A CA 1
ATOM 617 C C . ILE A 1 79 ? -30.424 -20.016 -32.739 1.00 59.47 79 ILE A C 1
ATOM 619 O O . ILE A 1 79 ? -30.463 -21.268 -32.797 1.00 59.47 79 ILE A O 1
#

Foldseek 3Di:
DDLVVVLVVVVVVQPDWDWDDDPQKIKIARPVVGQIAIDSDRVRRVVRSVVSSVVVSDDDDDDDDDDDDDDDDDDDDDD

Radius of gyration: 20.24 Å; chains: 1; bounding box: 55×40×43 Å

Sequence (79 aa):
MSVLTIVAQSAEHAQGQRIWKEGAWYIAQCIEVDVVNQGKTKDGALANLREALELHFEEPRAPVLPEIRQLEVEVCARI

Secondary structure (DSSP, 8-state):
--HHHHHHHHHHT---EEEEEETTEEEEEETTTTEEEEESSHHHHHHHHHHHHHHHTS--PPPPPP-------------

pLDDT: mean 80.69, std 18.97, range [37.34, 98.06]